Protein AF-A0AAX3WWD7-F1 (afdb_monomer_lite)

Foldseek 3Di:
DDPVLVVVLVVLVVLLVVLVVVDPDPDPVSLVPDPSSVSNVVSVVVNCCSVPVDPPPPVDDPAPPDALVRQPDDPVNVVVCVVVVDDLCVVCVVSSHDSVSSVVNCVVVVNDDPPPPPPPDD

Secondary structure (DSSP, 8-state):
--HHHHHHHHHHHHHHHTTGGG----SHHHHHH-HHHHHHHHHHHHHHHHH--------S-------GGG-S--HHHHHHHHHTT--HHHHHHHTT--HHHHHHHHHHTT------------

Organism: NCBI:txid759811

Sequence (122 aa):
MNAEMLEKRREILKQIDALLPKCDCVTAVESESCSNCKKIAKYGQKLLRLINKRTKLNSSIDIARVKSSELPLTKAKYLGLKKEGKIDEKIAEMLNVSSGALQNWKRSNGIAIRTNRKRLKA

Structure (mmCIF, N/CA/C/O backbone):
data_AF-A0AAX3WWD7-F1
#
_entry.id   AF-A0AAX3WWD7-F1
#
loop_
_atom_site.group_PDB
_atom_site.id
_atom_site.type_symbol
_atom_site.label_atom_id
_atom_site.label_alt_id
_atom_site.label_comp_id
_atom_site.label_asym_id
_atom_site.label_entity_id
_atom_site.label_seq_id
_atom_site.pdbx_PDB_ins_code
_atom_site.Cartn_x
_atom_site.Cartn_y
_atom_site.Cartn_z
_atom_site.occupancy
_atom_site.B_iso_or_equiv
_atom_site.auth_seq_id
_atom_site.auth_comp_id
_atom_site.auth_asym_id
_atom_site.auth_atom_id
_atom_site.pdbx_PDB_model_num
ATOM 1 N N . MET A 1 1 ? 11.919 -19.523 -1.171 1.00 58.94 1 MET A N 1
ATOM 2 C CA .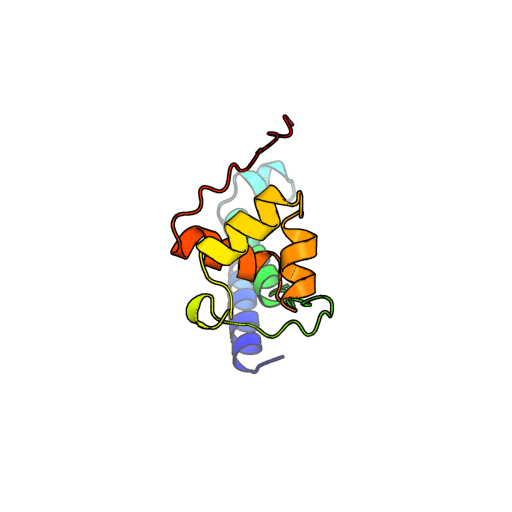 MET A 1 1 ? 11.335 -18.854 -2.360 1.00 58.94 1 MET A CA 1
ATOM 3 C C . MET A 1 1 ? 10.375 -19.844 -3.012 1.00 58.94 1 MET A C 1
ATOM 5 O O . MET A 1 1 ? 10.798 -20.966 -3.237 1.00 58.94 1 MET A O 1
ATOM 9 N N . ASN A 1 2 ? 9.092 -19.504 -3.200 1.00 79.44 2 ASN A N 1
ATOM 10 C CA . ASN A 1 2 ? 8.076 -20.454 -3.698 1.00 79.44 2 ASN A CA 1
ATOM 11 C C . ASN A 1 2 ? 8.318 -20.800 -5.188 1.00 79.44 2 ASN A C 1
ATOM 13 O O . ASN A 1 2 ? 8.733 -19.917 -5.941 1.00 79.44 2 ASN A O 1
ATOM 17 N N . ALA A 1 3 ? 8.043 -22.039 -5.611 1.00 83.25 3 ALA A N 1
ATOM 18 C CA . ALA A 1 3 ? 8.225 -22.528 -6.984 1.00 83.25 3 ALA A CA 1
ATOM 19 C C . ALA A 1 3 ? 7.503 -21.648 -8.020 1.00 83.25 3 ALA A C 1
ATOM 21 O O . ALA A 1 3 ? 8.078 -21.271 -9.037 1.00 83.25 3 ALA A O 1
ATOM 22 N N . GLU A 1 4 ? 6.293 -21.197 -7.692 1.00 82.81 4 GLU A N 1
ATOM 23 C CA . GLU A 1 4 ? 5.514 -20.267 -8.516 1.00 82.81 4 GLU A CA 1
ATOM 24 C C . GLU A 1 4 ? 6.213 -18.903 -8.705 1.00 82.81 4 GLU A C 1
ATOM 26 O O . GLU A 1 4 ? 6.152 -18.294 -9.773 1.00 82.81 4 GLU A O 1
ATOM 31 N N . MET A 1 5 ? 6.920 -18.403 -7.682 1.00 83.69 5 MET A N 1
ATOM 32 C CA . MET A 1 5 ? 7.689 -17.154 -7.799 1.00 83.69 5 MET A CA 1
ATOM 33 C C . MET A 1 5 ? 8.969 -17.333 -8.614 1.00 83.69 5 MET A C 1
ATOM 35 O O . MET A 1 5 ? 9.392 -16.391 -9.284 1.00 83.69 5 MET A O 1
ATOM 39 N N . LEU A 1 6 ? 9.592 -18.514 -8.552 1.00 87.44 6 LEU A N 1
ATOM 40 C CA . LEU A 1 6 ? 10.752 -18.839 -9.382 1.00 87.44 6 LEU A CA 1
ATOM 41 C C . LEU A 1 6 ? 10.367 -18.880 -10.859 1.00 87.44 6 LEU A C 1
ATOM 43 O O . LEU A 1 6 ? 11.099 -18.335 -11.683 1.00 87.44 6 LEU A O 1
ATOM 47 N N . GLU A 1 7 ? 9.200 -19.436 -11.178 1.00 91.00 7 GLU A N 1
ATOM 48 C CA . GLU A 1 7 ? 8.714 -19.487 -12.555 1.00 91.00 7 GLU A CA 1
ATOM 49 C C . GLU A 1 7 ? 8.406 -18.092 -13.101 1.00 91.00 7 GLU A C 1
ATOM 51 O O . GLU A 1 7 ? 8.954 -17.691 -14.126 1.00 91.00 7 GLU A O 1
ATOM 56 N N . LYS A 1 8 ? 7.687 -17.269 -12.329 1.00 89.25 8 LYS A N 1
ATOM 57 C CA . LYS A 1 8 ? 7.442 -15.856 -12.671 1.00 89.25 8 LYS A CA 1
ATOM 58 C C . LYS A 1 8 ? 8.735 -15.059 -12.863 1.00 89.25 8 LYS A C 1
ATOM 60 O O . LYS A 1 8 ? 8.812 -14.191 -13.731 1.00 89.25 8 LYS A O 1
ATOM 65 N N . ARG A 1 9 ? 9.768 -15.335 -12.059 1.00 91.50 9 ARG A N 1
ATOM 66 C CA . ARG A 1 9 ? 11.092 -14.718 -12.221 1.00 91.50 9 ARG A CA 1
ATOM 67 C C . ARG A 1 9 ? 11.745 -15.147 -13.536 1.00 91.50 9 ARG A C 1
ATOM 69 O O . ARG A 1 9 ? 12.256 -14.284 -14.245 1.00 91.50 9 ARG A O 1
ATOM 76 N N . ARG A 1 10 ? 11.720 -16.442 -13.862 1.00 94.06 10 ARG A N 1
ATOM 77 C CA . ARG A 1 10 ? 12.273 -16.976 -15.117 1.00 94.06 10 ARG A CA 1
ATOM 78 C C . ARG A 1 10 ? 11.572 -16.400 -16.343 1.00 94.06 10 ARG A C 1
ATOM 80 O O . ARG A 1 10 ? 12.249 -15.993 -17.281 1.00 94.06 10 ARG A O 1
ATOM 87 N N . GLU A 1 11 ? 10.247 -16.300 -16.322 1.00 95.12 11 GLU A N 1
ATOM 88 C CA . GLU A 1 11 ? 9.472 -15.694 -17.411 1.00 95.12 11 GLU A CA 1
ATOM 89 C C . GLU A 1 11 ? 9.863 -14.235 -17.668 1.00 95.12 11 GLU A C 1
ATOM 91 O O . GLU A 1 11 ? 10.059 -13.837 -18.815 1.00 95.12 11 GLU A O 1
ATOM 96 N N . ILE A 1 12 ? 10.010 -13.433 -16.609 1.00 93.69 12 ILE A N 1
ATOM 97 C CA . ILE A 1 12 ? 10.401 -12.023 -16.742 1.00 93.69 12 ILE A CA 1
ATOM 98 C C . ILE A 1 12 ? 11.815 -11.899 -17.319 1.00 93.69 12 ILE A C 1
ATOM 100 O O . ILE A 1 12 ? 12.034 -11.043 -18.172 1.00 93.69 12 ILE A O 1
ATOM 104 N N . LEU A 1 13 ? 12.752 -12.751 -16.891 1.00 94.56 13 LEU A N 1
ATOM 105 C CA . LEU A 1 13 ? 14.118 -12.758 -17.423 1.00 94.56 13 LEU A CA 1
ATOM 106 C C . LEU A 1 13 ? 14.139 -13.121 -18.914 1.00 94.56 13 LEU A C 1
ATOM 108 O O . LEU A 1 13 ? 14.716 -12.374 -19.694 1.00 94.56 13 LEU A O 1
ATOM 112 N N . LYS A 1 14 ? 13.384 -14.146 -19.338 1.00 95.88 14 LYS A N 1
ATOM 113 C CA . LYS A 1 14 ? 13.230 -14.484 -20.767 1.00 95.88 14 LYS A CA 1
ATOM 114 C C . LYS A 1 14 ? 12.714 -13.305 -21.602 1.00 95.88 14 LYS A C 1
ATOM 116 O O . LYS A 1 14 ? 13.141 -13.115 -22.737 1.00 95.88 14 LYS A O 1
ATOM 121 N N . GLN A 1 15 ? 11.792 -12.505 -21.057 1.00 93.88 15 GLN A N 1
ATOM 122 C CA . GLN A 1 15 ? 11.273 -11.319 -21.753 1.00 93.88 15 GLN A CA 1
ATOM 123 C C . GLN A 1 15 ? 12.309 -10.193 -21.858 1.00 93.88 15 GLN A C 1
ATOM 125 O O . GLN A 1 15 ? 12.278 -9.445 -22.831 1.00 93.88 15 GLN A O 1
ATOM 130 N N . ILE A 1 16 ? 13.222 -10.074 -20.891 1.00 93.38 16 ILE A N 1
ATOM 131 C CA . ILE A 1 16 ? 14.344 -9.129 -20.957 1.00 93.38 16 ILE A CA 1
ATOM 132 C C . ILE A 1 16 ? 15.367 -9.604 -21.993 1.00 93.38 16 ILE A C 1
ATOM 134 O O . ILE A 1 16 ? 15.728 -8.825 -22.873 1.00 93.38 16 ILE A O 1
ATOM 138 N N . ASP A 1 17 ? 15.757 -10.879 -21.953 1.00 93.94 17 ASP A N 1
ATOM 139 C CA . ASP A 1 17 ? 16.741 -11.461 -22.875 1.00 93.94 17 ASP A CA 1
ATOM 140 C C . ASP A 1 17 ? 16.306 -11.329 -24.342 1.00 93.94 17 ASP A C 1
ATOM 142 O O . ASP A 1 17 ? 17.116 -11.030 -25.211 1.00 93.94 17 ASP A O 1
ATOM 146 N N . ALA A 1 18 ? 15.005 -11.451 -24.627 1.00 93.88 18 ALA A N 1
ATOM 147 C CA . ALA A 1 18 ? 14.453 -11.266 -25.973 1.00 93.88 18 ALA A CA 1
ATOM 148 C C . ALA A 1 18 ? 14.473 -9.807 -26.483 1.00 93.88 18 ALA A C 1
ATOM 150 O O . ALA A 1 18 ? 14.221 -9.561 -27.671 1.00 93.88 18 ALA A O 1
ATOM 151 N N . LEU A 1 19 ? 14.693 -8.836 -25.591 1.00 90.81 19 LEU A N 1
ATOM 152 C CA . LEU A 1 19 ? 14.715 -7.401 -25.891 1.00 90.81 19 LEU A CA 1
ATOM 153 C C . LEU A 1 19 ? 16.128 -6.817 -25.903 1.00 90.81 19 LEU A C 1
ATOM 155 O O . LEU A 1 19 ? 16.344 -5.838 -26.612 1.00 90.81 19 LEU A O 1
ATOM 159 N N . LEU A 1 20 ? 17.069 -7.410 -25.161 1.00 86.88 20 LEU A N 1
ATOM 160 C CA . LEU A 1 20 ? 18.468 -6.978 -25.109 1.00 86.88 20 LEU A CA 1
ATOM 161 C C . LEU A 1 20 ? 19.148 -6.890 -26.487 1.00 86.88 20 LEU A C 1
ATOM 163 O O . LEU A 1 20 ? 19.643 -5.813 -26.795 1.00 86.88 20 LEU A O 1
ATOM 167 N N . PRO A 1 21 ? 19.102 -7.907 -27.373 1.00 90.12 21 PRO A N 1
ATOM 168 C CA . PRO A 1 21 ? 19.750 -7.822 -28.687 1.00 90.12 21 PRO A CA 1
ATOM 169 C C . PRO A 1 21 ? 19.032 -6.870 -29.659 1.00 90.12 21 PRO A C 1
ATOM 171 O O . PRO A 1 21 ? 19.432 -6.740 -30.807 1.00 90.12 21 PRO A O 1
ATOM 174 N N . LYS A 1 22 ? 17.922 -6.252 -29.233 1.00 89.38 22 LYS A N 1
ATOM 175 C CA . LYS A 1 22 ? 17.143 -5.279 -30.010 1.00 89.38 22 LYS A CA 1
ATOM 176 C C . LYS A 1 22 ? 17.327 -3.849 -29.485 1.00 89.38 22 LYS A C 1
ATOM 178 O O . LYS A 1 22 ? 16.598 -2.957 -29.925 1.00 89.38 22 LYS A O 1
ATOM 183 N N . CYS A 1 23 ? 18.188 -3.632 -28.486 1.00 85.88 23 CYS A N 1
ATOM 184 C CA . CYS A 1 23 ? 18.510 -2.307 -27.954 1.00 85.88 23 CYS A CA 1
ATOM 185 C C . CYS A 1 23 ? 20.031 -2.107 -28.033 1.00 85.88 23 CYS A C 1
ATOM 187 O O . CYS A 1 23 ? 20.756 -2.719 -27.260 1.00 85.88 23 CYS A O 1
ATOM 189 N N . ASP A 1 24 ? 20.480 -1.198 -28.899 1.00 84.88 24 ASP A N 1
ATOM 190 C CA . ASP A 1 24 ? 21.885 -0.758 -28.981 1.00 84.88 24 ASP A CA 1
ATOM 191 C C . ASP A 1 24 ? 22.077 0.629 -28.343 1.00 84.88 24 ASP A C 1
ATOM 193 O O . ASP A 1 24 ? 22.989 1.373 -28.688 1.00 84.88 24 ASP A O 1
ATOM 197 N N . CYS A 1 25 ? 21.177 1.026 -27.435 1.00 88.56 25 CYS A N 1
ATOM 198 C CA . CYS A 1 25 ? 21.276 2.312 -26.749 1.00 88.56 25 CYS A CA 1
ATOM 199 C C . CYS A 1 25 ? 22.491 2.307 -25.819 1.00 88.56 25 CYS A C 1
ATOM 201 O O . CYS A 1 25 ? 22.545 1.520 -24.873 1.00 88.56 25 CYS A O 1
ATOM 203 N N . VAL A 1 26 ? 23.428 3.219 -26.061 1.00 80.88 26 VAL A N 1
ATOM 204 C CA . VAL A 1 26 ? 24.660 3.349 -25.272 1.00 80.88 26 VAL A CA 1
ATOM 205 C C . VAL A 1 26 ? 24.523 4.486 -24.264 1.00 80.88 26 VAL A C 1
ATOM 207 O O . VAL A 1 26 ? 25.105 4.446 -23.180 1.00 80.88 26 VAL A O 1
ATOM 210 N N . THR A 1 27 ? 23.714 5.495 -24.591 1.00 84.94 27 THR A N 1
ATOM 211 C CA . THR A 1 27 ? 23.537 6.687 -23.759 1.00 84.94 27 THR A CA 1
ATOM 212 C C . THR A 1 27 ? 22.184 6.716 -23.050 1.00 84.94 27 THR A C 1
ATOM 214 O O . THR A 1 27 ? 21.188 6.136 -23.494 1.00 84.94 27 THR A O 1
ATOM 217 N N . ALA A 1 28 ? 22.124 7.450 -21.935 1.00 78.44 28 ALA A N 1
ATOM 218 C CA . ALA A 1 28 ? 20.884 7.650 -21.187 1.00 78.44 28 ALA A CA 1
ATOM 219 C C . ALA A 1 28 ? 19.790 8.309 -22.050 1.00 78.44 28 ALA A C 1
ATOM 221 O O . ALA A 1 28 ? 18.640 7.874 -22.018 1.00 78.44 28 ALA A O 1
ATOM 222 N N . VAL A 1 29 ? 20.163 9.279 -22.889 1.00 81.88 29 VAL A N 1
ATOM 223 C CA . VAL A 1 29 ? 19.237 10.020 -23.762 1.00 81.88 29 VAL A CA 1
ATOM 224 C C . VAL A 1 29 ? 18.568 9.098 -24.792 1.00 81.88 29 VAL A C 1
ATOM 226 O O . VAL A 1 29 ? 17.355 9.152 -25.000 1.00 81.88 29 VAL A O 1
ATOM 229 N N . GLU A 1 30 ? 19.329 8.184 -25.397 1.00 82.00 30 GLU A N 1
ATOM 230 C CA . GLU A 1 30 ? 18.787 7.176 -26.319 1.00 82.00 30 GLU A CA 1
ATOM 231 C C . GLU A 1 30 ? 17.842 6.209 -25.595 1.00 82.00 30 GLU A C 1
ATOM 233 O O . GLU A 1 30 ? 16.767 5.865 -26.095 1.00 82.00 30 GLU A O 1
ATOM 238 N N . SER A 1 31 ? 18.204 5.806 -24.374 1.00 79.25 31 SER A N 1
ATOM 239 C CA . SER A 1 31 ? 17.398 4.881 -23.578 1.00 79.25 31 SER A CA 1
ATOM 240 C C . SER A 1 31 ? 16.049 5.471 -23.128 1.00 79.25 31 SER A C 1
ATOM 242 O O . SER A 1 31 ? 15.070 4.730 -22.998 1.00 79.25 31 SER A O 1
ATOM 244 N N . GLU A 1 32 ? 15.960 6.796 -22.954 1.00 82.25 32 GLU A N 1
ATOM 245 C CA . GLU A 1 32 ? 14.736 7.507 -22.555 1.00 82.25 32 GLU A CA 1
ATOM 246 C C . GLU A 1 32 ? 13.667 7.537 -23.651 1.00 82.25 32 GLU A C 1
ATOM 248 O O . GLU A 1 32 ? 12.465 7.555 -23.363 1.00 82.25 32 GLU A O 1
ATOM 253 N N . SER A 1 33 ? 14.074 7.524 -24.919 1.00 86.19 33 SER A N 1
ATOM 254 C CA . SER A 1 33 ? 13.158 7.511 -26.064 1.00 86.19 33 SER A CA 1
ATOM 255 C C . SER A 1 33 ? 12.928 6.096 -26.607 1.00 86.19 33 SER A C 1
ATOM 257 O O . SER A 1 33 ? 11.839 5.808 -27.113 1.00 86.19 33 SER A O 1
ATOM 259 N N . CYS A 1 34 ? 13.873 5.174 -26.401 1.00 90.00 34 CYS A N 1
ATOM 260 C CA . CYS A 1 34 ? 13.806 3.818 -26.928 1.00 90.00 34 CYS A CA 1
ATOM 261 C C . CYS A 1 34 ? 12.68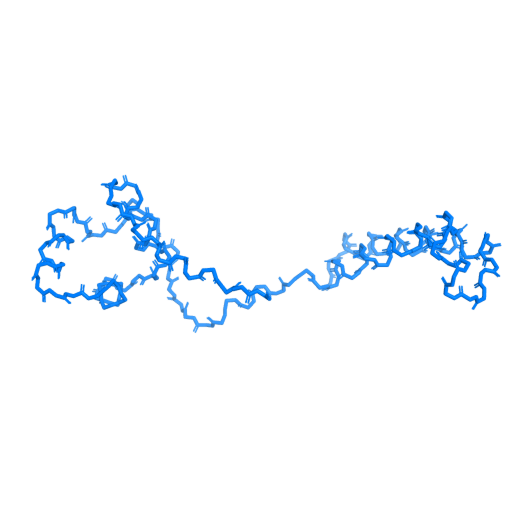0 2.955 -26.324 1.00 90.00 34 CYS A C 1
ATOM 263 O O . CYS A 1 34 ? 12.589 2.706 -25.118 1.00 90.00 34 CYS A O 1
ATOM 265 N N . SER A 1 35 ? 11.837 2.406 -27.203 1.00 90.69 35 SER A N 1
ATOM 266 C CA . SER A 1 35 ? 10.717 1.524 -26.840 1.00 90.69 35 SER A CA 1
ATOM 267 C C . SER A 1 35 ? 11.170 0.225 -26.157 1.00 90.69 35 SER A C 1
ATOM 269 O O . SER A 1 35 ? 10.530 -0.234 -25.207 1.00 90.69 35 SER A O 1
ATOM 271 N N . ASN A 1 36 ? 12.292 -0.359 -26.593 1.00 91.69 36 ASN A N 1
ATOM 272 C CA . ASN A 1 36 ? 12.812 -1.609 -26.029 1.00 91.69 36 ASN A CA 1
ATOM 273 C C . ASN A 1 36 ? 13.402 -1.384 -24.638 1.00 91.69 36 ASN A C 1
ATOM 275 O O . ASN A 1 36 ? 13.046 -2.096 -23.700 1.00 91.69 36 ASN A O 1
ATOM 279 N N . CYS A 1 37 ? 14.199 -0.333 -24.470 1.00 91.56 37 CYS A N 1
ATOM 280 C CA . CYS A 1 37 ? 14.789 0.001 -23.185 1.00 91.56 37 CYS A CA 1
ATOM 281 C C . CYS A 1 37 ? 13.719 0.438 -22.143 1.00 91.56 37 CYS A C 1
ATOM 283 O O . CYS A 1 37 ? 13.782 0.015 -20.985 1.00 91.56 37 CYS A O 1
ATOM 285 N N . LYS A 1 38 ? 12.612 1.086 -22.557 1.00 91.62 38 LYS A N 1
ATOM 286 C CA . LYS A 1 38 ? 11.409 1.276 -21.705 1.00 91.62 38 LYS A CA 1
ATOM 287 C C . LYS A 1 38 ? 10.770 -0.039 -21.250 1.00 91.62 38 LYS A C 1
ATOM 289 O O . LYS A 1 38 ? 10.357 -0.172 -20.093 1.00 91.62 38 LYS A O 1
ATOM 294 N N . LYS A 1 39 ? 10.653 -1.022 -22.149 1.00 92.81 39 LYS A N 1
ATOM 295 C CA . LYS A 1 39 ? 10.104 -2.348 -21.815 1.00 92.81 39 LYS A CA 1
ATOM 296 C C . LYS A 1 39 ? 11.023 -3.093 -20.849 1.00 92.81 39 LYS A C 1
ATOM 298 O O . LYS A 1 39 ? 10.526 -3.618 -19.855 1.00 92.81 39 LYS A O 1
ATOM 303 N N . ILE A 1 40 ? 12.335 -3.071 -21.079 1.00 93.00 40 ILE A N 1
ATOM 304 C CA . ILE A 1 40 ? 13.340 -3.656 -20.178 1.00 93.00 40 ILE A CA 1
ATOM 305 C C . ILE A 1 40 ? 13.220 -3.038 -18.779 1.00 93.00 40 ILE A C 1
ATOM 307 O O . ILE A 1 40 ? 13.075 -3.772 -17.801 1.00 93.00 40 ILE A O 1
ATOM 311 N N . ALA A 1 41 ? 13.147 -1.706 -18.671 1.00 92.50 41 ALA A N 1
ATOM 312 C CA . ALA A 1 41 ? 12.949 -1.021 -17.392 1.00 92.50 41 ALA A CA 1
ATOM 313 C C . ALA A 1 41 ? 11.655 -1.467 -16.682 1.00 92.50 41 ALA A C 1
ATOM 315 O O . ALA A 1 41 ? 11.650 -1.748 -15.479 1.00 92.50 41 ALA A O 1
ATOM 316 N N . LYS A 1 42 ? 10.552 -1.617 -17.429 1.00 94.12 42 LYS A N 1
ATOM 317 C CA . LYS A 1 42 ? 9.277 -2.128 -16.899 1.00 94.12 42 LYS A CA 1
ATOM 318 C C . LYS A 1 42 ? 9.407 -3.557 -16.360 1.00 94.12 42 LYS A C 1
ATOM 320 O O . LYS A 1 42 ? 8.832 -3.863 -15.313 1.00 94.12 42 LYS A O 1
ATOM 325 N N . TYR A 1 43 ? 10.141 -4.430 -17.045 1.00 94.50 43 TYR A N 1
ATOM 326 C CA . TYR A 1 43 ? 10.399 -5.795 -16.584 1.00 94.50 43 TYR A CA 1
ATOM 327 C C . TYR A 1 43 ? 11.331 -5.839 -15.370 1.00 94.50 43 TYR A C 1
ATOM 329 O O . TYR A 1 43 ? 11.029 -6.554 -14.414 1.00 94.50 43 TYR A O 1
ATOM 337 N N . GLY A 1 44 ? 12.367 -4.998 -15.330 1.00 92.38 44 GLY A N 1
ATOM 338 C CA . GLY A 1 44 ? 13.224 -4.824 -14.155 1.00 92.38 44 GLY A CA 1
ATOM 339 C C . GLY A 1 44 ? 12.431 -4.406 -12.911 1.00 92.38 44 GLY A C 1
ATOM 340 O O . GLY A 1 44 ? 12.573 -5.005 -11.846 1.00 92.38 44 GLY A O 1
ATOM 341 N N . GLN A 1 45 ? 11.490 -3.467 -13.051 1.00 90.00 45 GLN A N 1
ATOM 342 C CA . GLN A 1 45 ? 10.584 -3.075 -11.961 1.00 90.00 45 GLN A CA 1
ATOM 343 C C . GLN A 1 45 ? 9.680 -4.225 -11.490 1.00 90.00 45 GLN A C 1
ATOM 345 O O . GLN A 1 45 ? 9.430 -4.372 -10.292 1.00 90.00 45 GLN A O 1
ATOM 350 N N . LYS A 1 46 ? 9.191 -5.073 -12.406 1.00 90.81 46 LYS A N 1
ATOM 351 C CA . LYS A 1 46 ? 8.422 -6.274 -12.035 1.00 90.81 46 LYS A CA 1
ATOM 352 C C . LYS A 1 46 ? 9.281 -7.272 -11.255 1.00 90.81 46 LYS A C 1
ATOM 354 O O . LYS A 1 46 ? 8.806 -7.809 -10.256 1.00 90.81 46 LYS A O 1
ATOM 359 N N . LEU A 1 47 ? 10.532 -7.476 -11.666 1.00 90.62 47 LEU A N 1
ATOM 360 C CA . LEU A 1 47 ? 11.478 -8.349 -10.972 1.00 90.62 47 LEU A CA 1
ATOM 361 C C . LEU A 1 47 ? 11.775 -7.837 -9.555 1.00 90.62 47 LEU A C 1
ATOM 363 O O . LEU A 1 47 ? 11.686 -8.599 -8.592 1.00 90.62 47 LEU A O 1
ATOM 367 N N . LEU A 1 48 ? 12.018 -6.531 -9.411 1.00 87.25 48 LEU A N 1
ATOM 368 C CA . LEU A 1 48 ? 12.203 -5.891 -8.109 1.00 87.25 48 LEU A CA 1
ATOM 369 C C . LEU A 1 48 ? 10.984 -6.072 -7.206 1.00 87.25 48 LEU A C 1
ATOM 371 O O . LEU A 1 48 ? 11.150 -6.361 -6.030 1.00 87.25 48 LEU A O 1
ATOM 375 N N . ARG A 1 49 ? 9.755 -5.966 -7.725 1.00 86.38 49 ARG A N 1
ATOM 376 C CA . ARG A 1 49 ? 8.532 -6.195 -6.931 1.00 86.38 49 ARG A CA 1
ATOM 377 C C . ARG A 1 49 ? 8.348 -7.648 -6.496 1.00 86.38 49 ARG A C 1
ATOM 379 O O . ARG A 1 49 ? 7.738 -7.874 -5.455 1.00 86.38 49 ARG A O 1
ATOM 386 N N . LEU A 1 50 ? 8.836 -8.617 -7.274 1.00 84.31 50 LEU A N 1
ATOM 387 C CA . LEU A 1 50 ? 8.804 -10.033 -6.891 1.00 84.31 50 LEU A CA 1
ATOM 388 C C . LEU A 1 50 ? 9.766 -10.328 -5.735 1.00 84.31 50 LEU A C 1
ATOM 390 O O . LEU A 1 50 ? 9.415 -11.098 -4.846 1.00 84.31 50 LEU A O 1
ATOM 394 N N . ILE A 1 51 ? 10.949 -9.706 -5.739 1.00 77.12 51 ILE A N 1
ATOM 395 C CA . ILE A 1 51 ? 11.975 -9.876 -4.698 1.00 77.12 51 ILE A CA 1
ATOM 396 C C . ILE A 1 51 ? 11.630 -9.035 -3.463 1.00 77.12 51 ILE A C 1
ATOM 398 O O . ILE A 1 51 ? 11.549 -9.549 -2.353 1.00 77.12 51 ILE A O 1
ATOM 402 N N . ASN A 1 52 ? 11.324 -7.754 -3.668 1.00 71.50 52 ASN A N 1
ATOM 403 C CA . ASN A 1 52 ? 10.950 -6.787 -2.636 1.00 71.50 52 ASN A CA 1
ATOM 404 C C . ASN A 1 52 ? 9.453 -6.820 -2.335 1.00 71.50 52 ASN A C 1
ATOM 406 O O . ASN A 1 52 ? 8.875 -5.791 -1.965 1.00 71.50 52 ASN A O 1
ATOM 410 N N . LYS A 1 53 ? 8.801 -7.981 -2.490 1.00 61.47 53 LYS A N 1
ATOM 411 C CA . LYS A 1 53 ? 7.457 -8.214 -1.964 1.00 61.47 53 LYS A CA 1
ATOM 412 C C . LYS A 1 53 ? 7.597 -8.170 -0.450 1.00 61.47 53 LYS A C 1
ATOM 414 O O . LYS A 1 53 ? 7.757 -9.215 0.167 1.00 61.47 53 LYS A O 1
ATOM 419 N N . ARG A 1 54 ? 7.670 -6.947 0.098 1.00 56.97 54 ARG A N 1
ATOM 420 C CA . ARG A 1 54 ? 8.012 -6.631 1.482 1.00 56.97 54 ARG A CA 1
ATOM 421 C C . ARG A 1 54 ? 7.475 -7.747 2.353 1.00 56.97 54 ARG A C 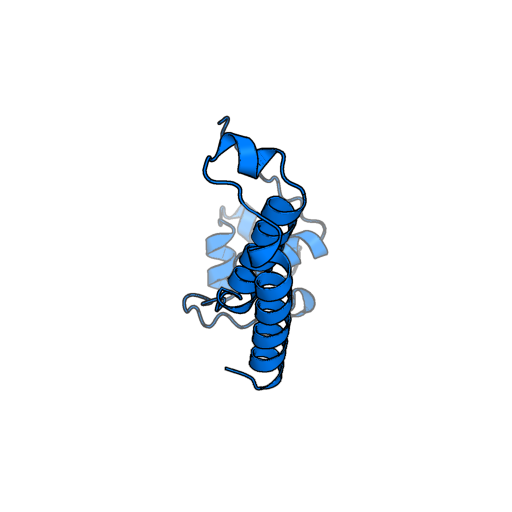1
ATOM 423 O O . ARG A 1 54 ? 6.257 -7.919 2.445 1.00 56.97 54 ARG A O 1
ATOM 430 N N . THR A 1 55 ? 8.382 -8.449 3.020 1.00 51.91 55 THR A N 1
ATOM 431 C CA . THR A 1 55 ? 8.176 -8.804 4.412 1.00 51.91 55 THR A CA 1
ATOM 432 C C . THR A 1 55 ? 7.569 -7.549 5.026 1.00 51.91 55 THR A C 1
ATOM 434 O O . THR A 1 55 ? 8.258 -6.558 5.266 1.00 51.91 55 THR A O 1
ATOM 437 N N . LYS A 1 56 ? 6.241 -7.512 5.168 1.00 48.44 56 LYS A N 1
ATOM 438 C CA . LYS A 1 56 ? 5.632 -6.676 6.187 1.00 48.44 56 LYS A CA 1
ATOM 439 C C . LYS A 1 56 ? 6.162 -7.293 7.469 1.00 48.44 56 LYS A C 1
ATOM 441 O O . LYS A 1 56 ? 5.523 -8.158 8.053 1.00 48.44 56 LYS A O 1
ATOM 446 N N . LEU A 1 57 ? 7.385 -6.918 7.834 1.00 44.59 57 LEU A N 1
ATOM 447 C CA . LEU A 1 57 ? 7.805 -6.901 9.210 1.00 44.59 57 LEU A CA 1
ATOM 448 C C . LEU A 1 57 ? 6.796 -5.955 9.847 1.00 44.59 57 LEU A C 1
ATOM 450 O O . LEU A 1 57 ? 6.938 -4.736 9.813 1.00 44.59 57 LEU A O 1
ATOM 454 N N . ASN A 1 58 ? 5.693 -6.542 10.309 1.00 45.81 58 ASN A N 1
ATOM 455 C CA . ASN A 1 58 ? 5.044 -6.076 11.509 1.00 45.81 58 ASN A CA 1
ATOM 456 C C . ASN A 1 58 ? 6.180 -6.097 12.526 1.00 45.81 58 ASN A C 1
ATOM 458 O O . ASN A 1 58 ? 6.508 -7.151 13.061 1.00 45.81 58 ASN A O 1
ATOM 462 N N . SER A 1 59 ? 6.886 -4.973 12.646 1.00 43.12 59 SER A N 1
ATOM 463 C CA . SER A 1 59 ? 7.776 -4.730 13.763 1.00 43.12 59 SER A CA 1
ATOM 464 C C . SER A 1 59 ? 6.957 -5.064 14.996 1.00 43.12 59 SER A C 1
ATOM 466 O O . SER A 1 59 ? 5.898 -4.464 15.203 1.00 43.12 59 SER A O 1
ATOM 468 N N . SER A 1 60 ? 7.395 -6.112 15.677 1.00 46.44 60 SER A N 1
ATOM 469 C CA . SER A 1 60 ? 6.721 -6.789 16.763 1.00 46.44 60 SER A CA 1
ATOM 470 C C . SER A 1 60 ? 6.052 -5.811 17.712 1.00 46.44 60 SER A C 1
ATOM 472 O O . SER A 1 60 ? 6.695 -5.169 18.533 1.00 46.44 60 SER A O 1
ATOM 474 N N . ILE A 1 61 ? 4.737 -5.735 17.603 1.00 49.97 61 ILE A N 1
ATOM 475 C CA . ILE A 1 61 ? 3.888 -5.674 18.774 1.00 49.97 61 ILE A CA 1
ATOM 476 C C . ILE A 1 61 ? 2.828 -6.718 18.455 1.00 49.97 61 ILE A C 1
ATOM 478 O O . ILE A 1 61 ? 2.123 -6.575 17.451 1.00 49.97 61 ILE A O 1
ATOM 482 N N . ASP A 1 62 ? 2.770 -7.792 19.240 1.00 47.97 62 ASP A N 1
ATOM 483 C CA . ASP A 1 62 ? 1.734 -8.829 19.182 1.00 47.97 62 ASP A CA 1
ATOM 484 C C . ASP A 1 62 ? 0.378 -8.243 19.599 1.00 47.97 62 ASP A C 1
ATOM 486 O O . ASP A 1 62 ? -0.275 -8.674 20.544 1.00 47.97 62 ASP A O 1
ATOM 490 N N . ILE A 1 63 ? -0.058 -7.193 18.909 1.00 53.09 63 ILE A N 1
ATOM 491 C CA . ILE A 1 63 ? -1.390 -6.654 19.057 1.00 53.09 63 ILE A CA 1
ATOM 492 C C . ILE A 1 63 ? -2.261 -7.504 18.153 1.00 53.09 63 ILE A C 1
ATOM 494 O O . ILE A 1 63 ? -2.202 -7.392 16.923 1.00 53.09 63 ILE A O 1
ATOM 498 N N . ALA A 1 64 ? -3.058 -8.371 18.773 1.00 54.38 64 ALA A N 1
ATOM 499 C CA . ALA A 1 64 ? -4.056 -9.165 18.083 1.00 54.38 64 ALA A CA 1
ATOM 500 C C . ALA A 1 64 ? -4.831 -8.285 17.089 1.00 54.38 64 ALA A C 1
ATOM 502 O O . ALA A 1 64 ? -5.187 -7.135 17.369 1.00 54.38 64 ALA A O 1
ATOM 503 N N . ARG A 1 65 ? -5.087 -8.818 15.892 1.00 54.94 65 ARG A N 1
ATOM 504 C CA . ARG A 1 65 ? -5.909 -8.157 14.874 1.00 54.94 65 ARG A CA 1
ATOM 505 C C . ARG A 1 65 ? -7.374 -8.188 15.325 1.00 54.94 65 ARG A C 1
ATOM 507 O O . ARG A 1 65 ? -8.168 -8.940 14.776 1.00 54.94 65 ARG A O 1
ATOM 514 N N . VAL A 1 66 ? -7.716 -7.390 16.333 1.00 60.50 66 VAL A N 1
ATOM 515 C CA . VAL A 1 66 ? -9.075 -7.283 16.873 1.00 60.50 66 VAL A CA 1
ATOM 516 C C . VAL A 1 66 ? -9.952 -6.609 15.823 1.00 60.50 66 VAL A C 1
ATOM 518 O O . VAL A 1 66 ? -9.609 -5.537 15.304 1.00 60.50 66 VAL A O 1
ATOM 521 N N . LYS A 1 67 ? -11.073 -7.242 15.460 1.00 61.16 67 LYS A N 1
ATOM 522 C CA . LYS A 1 67 ? -12.052 -6.608 14.569 1.00 61.16 67 LYS A CA 1
ATOM 523 C C . LYS A 1 67 ? -12.673 -5.420 15.294 1.00 61.16 67 LYS A C 1
ATOM 525 O O . LYS 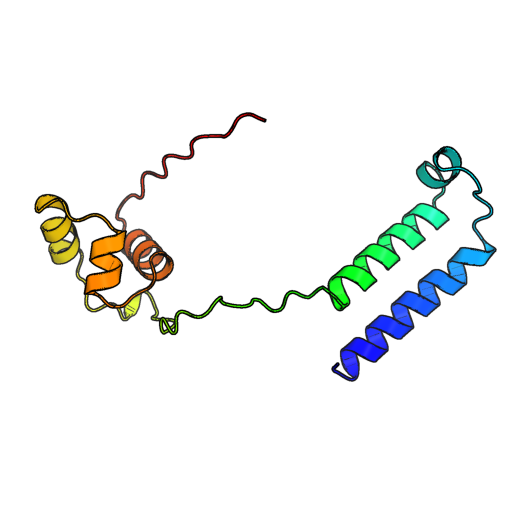A 1 67 ? -12.898 -5.461 16.497 1.00 61.16 67 LYS A O 1
ATOM 530 N N . SER A 1 68 ? -13.018 -4.361 14.563 1.00 60.31 68 SER A N 1
ATOM 531 C CA . SER A 1 68 ? -13.680 -3.187 15.151 1.00 60.31 68 SER A CA 1
ATOM 532 C C . SER A 1 68 ? -14.985 -3.530 15.885 1.00 60.31 68 SER A C 1
ATOM 534 O O . SER A 1 68 ? -15.378 -2.786 16.769 1.00 60.31 68 SER A O 1
ATOM 536 N N . SER A 1 69 ? -15.638 -4.645 15.556 1.00 60.84 69 SER A N 1
ATOM 537 C CA . SER A 1 69 ? -16.844 -5.153 16.224 1.00 60.84 69 SER A CA 1
ATOM 538 C C . SER A 1 69 ? -16.594 -5.827 17.579 1.00 60.84 69 SER A C 1
ATOM 540 O O . SER A 1 69 ? -17.546 -6.059 18.311 1.00 60.84 69 SER A O 1
ATOM 542 N N . GLU A 1 70 ? -15.346 -6.157 17.912 1.00 67.44 70 GLU A N 1
ATOM 543 C CA . GLU A 1 70 ? -14.980 -6.948 19.098 1.00 67.44 70 GLU A CA 1
ATOM 544 C C . GLU A 1 70 ? -14.375 -6.093 20.219 1.00 67.44 70 GLU A C 1
ATOM 546 O O . GLU A 1 70 ? -14.043 -6.613 21.282 1.00 67.44 70 GLU A O 1
ATOM 551 N N . LEU A 1 71 ? -14.219 -4.777 20.018 1.00 74.50 71 LEU A N 1
ATOM 552 C CA . LEU A 1 71 ? -13.728 -3.924 21.096 1.00 74.50 71 LEU A CA 1
ATOM 553 C C . LEU A 1 71 ? -14.791 -3.806 22.199 1.00 74.50 71 LEU A C 1
ATOM 555 O O . LEU A 1 71 ? -15.905 -3.366 21.901 1.00 74.50 71 LEU A O 1
ATOM 559 N N . PRO A 1 72 ? -14.443 -4.067 23.476 1.00 76.19 72 PRO A N 1
ATOM 560 C CA . PRO A 1 72 ? -15.315 -3.838 24.631 1.00 76.19 72 PRO A CA 1
ATOM 561 C C . PRO A 1 72 ? -15.392 -2.334 24.965 1.00 76.19 72 PRO A C 1
ATOM 563 O O . PRO A 1 72 ? -15.130 -1.878 26.084 1.00 76.19 72 PRO A O 1
ATOM 566 N N . LEU A 1 73 ? -15.707 -1.531 23.951 1.00 84.31 73 LEU A N 1
ATOM 567 C CA . LEU A 1 73 ? -15.775 -0.084 23.993 1.00 84.31 73 LEU A CA 1
ATOM 568 C C . LEU A 1 73 ? -17.099 0.365 23.378 1.00 84.31 73 LEU A C 1
ATOM 570 O O . LEU A 1 73 ? -17.378 0.118 22.207 1.00 84.31 73 LEU A O 1
ATOM 574 N N . THR A 1 74 ? -17.899 1.068 24.175 1.00 87.31 74 THR A N 1
ATOM 575 C CA . THR A 1 74 ? -19.111 1.749 23.714 1.00 87.31 74 THR A CA 1
ATOM 576 C C . THR A 1 74 ? -18.813 3.215 23.411 1.00 87.31 74 THR A C 1
ATOM 578 O O . THR A 1 74 ? -17.865 3.806 23.942 1.00 87.31 74 THR A O 1
ATOM 581 N N . LYS A 1 75 ? -19.650 3.843 22.577 1.00 87.19 75 LYS A N 1
ATOM 582 C CA . LYS A 1 75 ? -19.524 5.269 22.234 1.00 87.19 75 LYS A CA 1
ATOM 583 C C . LYS A 1 75 ? -19.546 6.170 23.472 1.00 87.19 75 LYS A C 1
ATOM 585 O O . LYS A 1 75 ? -18.712 7.064 23.584 1.00 87.19 75 LYS A O 1
ATOM 590 N N . ALA A 1 76 ? -20.445 5.894 24.417 1.00 86.50 76 ALA A N 1
ATOM 591 C CA . ALA A 1 76 ? -20.552 6.638 25.672 1.00 86.50 76 ALA A CA 1
ATOM 592 C C . ALA A 1 76 ? -19.266 6.542 26.508 1.00 86.50 76 ALA A C 1
ATOM 594 O O . ALA A 1 76 ? -18.740 7.564 26.945 1.00 86.50 76 ALA A O 1
ATOM 595 N N . LYS A 1 77 ? -18.709 5.330 26.648 1.00 88.94 77 LYS A N 1
ATOM 596 C CA . LYS A 1 77 ? -17.459 5.0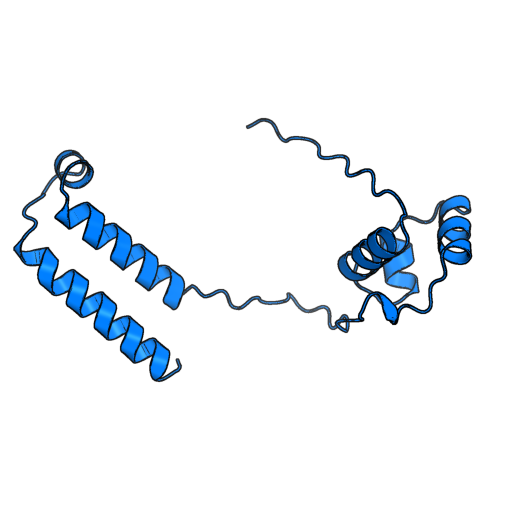96 27.383 1.00 88.94 77 LYS A CA 1
ATOM 597 C C . LYS A 1 77 ? -16.282 5.837 26.747 1.00 88.94 77 LYS A C 1
ATOM 599 O O . LYS A 1 77 ? -15.535 6.503 27.454 1.00 88.94 77 LYS A O 1
ATOM 604 N N . TYR A 1 78 ? -16.144 5.792 25.419 1.00 90.50 78 TYR A N 1
ATOM 605 C CA . TYR A 1 78 ? -15.097 6.544 24.719 1.00 90.50 78 TYR A CA 1
ATOM 606 C C . TYR A 1 78 ? -15.214 8.055 24.955 1.00 90.50 78 TYR A C 1
ATOM 608 O O . TYR A 1 78 ? -14.225 8.702 25.289 1.00 90.50 78 TYR A O 1
ATOM 616 N N . LEU A 1 79 ? -16.417 8.624 24.823 1.00 88.12 79 LEU A N 1
ATOM 617 C CA . LEU A 1 79 ? -16.635 10.056 25.050 1.00 88.12 79 LEU A CA 1
ATOM 618 C C . LEU A 1 79 ? -16.361 10.464 26.505 1.00 88.12 79 LEU A C 1
ATOM 620 O O . LEU A 1 79 ? -15.827 11.548 26.723 1.00 88.12 79 LEU A O 1
ATOM 624 N N . GLY A 1 80 ? -16.658 9.597 27.479 1.00 89.06 80 GLY A N 1
ATOM 625 C CA . GLY A 1 80 ? -16.266 9.787 28.880 1.00 89.06 80 GLY A CA 1
ATOM 626 C C . GLY A 1 80 ? -14.749 9.907 29.042 1.00 89.06 80 GLY A C 1
ATOM 627 O O . GLY A 1 80 ? -14.265 10.915 29.546 1.00 89.06 80 GLY A O 1
ATOM 628 N N . LEU A 1 81 ? -13.988 8.963 28.475 1.00 88.94 81 LEU A N 1
ATOM 629 C CA . LEU A 1 81 ? -12.519 9.010 28.501 1.00 88.94 81 LEU A CA 1
ATOM 630 C C . LEU A 1 81 ? -11.963 10.265 27.803 1.00 88.94 81 LEU A C 1
ATOM 632 O O . LEU A 1 81 ? -10.951 10.813 28.233 1.00 88.94 81 LEU A O 1
ATOM 636 N N . LYS A 1 82 ? -12.626 10.759 26.747 1.00 88.75 82 LYS A N 1
ATOM 637 C CA . LYS A 1 82 ? -12.250 12.029 26.102 1.00 88.75 82 LYS A CA 1
ATOM 638 C C . LYS A 1 82 ? -12.519 13.246 26.985 1.00 88.75 82 LYS A C 1
ATOM 640 O O . LYS A 1 82 ? -11.705 14.164 26.962 1.00 88.75 82 LYS A O 1
ATOM 645 N N . LYS A 1 83 ? -13.617 13.263 27.747 1.00 85.94 83 LYS A N 1
ATOM 646 C CA . LYS A 1 83 ? -13.916 14.334 28.716 1.00 85.94 83 LYS A CA 1
ATOM 647 C C . LYS A 1 83 ? -12.904 14.367 29.862 1.00 85.94 83 LYS A C 1
ATOM 649 O O . LYS A 1 83 ? -12.539 15.444 30.305 1.00 85.94 83 LYS A O 1
ATOM 654 N N . GLU A 1 84 ? -12.392 13.207 30.262 1.00 88.12 84 GLU A N 1
ATOM 655 C CA . GLU A 1 84 ? -11.284 13.072 31.220 1.00 88.12 84 GLU A CA 1
ATOM 656 C C . GLU A 1 84 ? -9.914 13.477 30.638 1.00 88.12 84 GLU A C 1
ATOM 658 O O . GLU A 1 84 ? -8.887 13.320 31.292 1.00 88.12 84 GLU A O 1
ATOM 663 N N . GLY A 1 85 ? -9.860 13.955 29.391 1.00 87.31 85 GLY A N 1
ATOM 664 C CA . GLY A 1 85 ? -8.621 14.396 28.753 1.00 87.31 85 GLY A CA 1
ATOM 665 C C . GLY A 1 85 ? -7.737 13.263 28.226 1.00 87.31 85 GLY A C 1
ATOM 666 O O . GLY A 1 85 ? -6.608 13.524 27.810 1.00 87.31 85 GLY A O 1
ATOM 667 N N . LYS A 1 86 ? -8.215 12.009 28.176 1.00 88.19 86 LYS A N 1
ATOM 668 C CA . LYS A 1 86 ? -7.401 10.906 27.649 1.00 88.19 86 LYS A CA 1
ATOM 669 C C . LYS A 1 86 ? -7.163 11.054 26.141 1.00 88.19 86 LYS A C 1
ATOM 671 O O . LYS A 1 86 ? -8.078 11.276 25.331 1.00 88.19 86 LYS A O 1
ATOM 676 N N . ILE A 1 87 ? -5.902 10.900 25.745 1.00 89.38 87 ILE A N 1
ATOM 677 C CA . ILE A 1 87 ? -5.500 10.836 24.339 1.00 89.38 87 ILE A CA 1
ATOM 678 C C . ILE A 1 87 ? -5.790 9.449 23.765 1.00 89.38 87 ILE A C 1
ATOM 680 O O . ILE A 1 87 ? -5.834 8.455 24.486 1.00 89.38 87 ILE A O 1
ATOM 684 N N . ASP A 1 88 ? -5.997 9.378 22.452 1.00 87.38 88 ASP A N 1
ATOM 685 C CA . ASP A 1 88 ? -6.428 8.141 21.796 1.00 87.38 88 ASP A CA 1
ATOM 686 C C . ASP A 1 88 ? -5.392 7.014 21.917 1.00 87.38 88 ASP A C 1
ATOM 688 O O . ASP A 1 88 ? -5.776 5.856 22.009 1.00 87.38 88 ASP A O 1
ATOM 692 N N . GLU A 1 89 ? -4.102 7.353 21.973 1.00 85.88 89 GLU A N 1
ATOM 693 C CA . GLU A 1 89 ? -3.013 6.402 22.229 1.00 85.88 89 GLU A CA 1
ATOM 694 C C . GLU A 1 89 ? -3.165 5.738 23.602 1.00 85.88 89 GLU A C 1
ATOM 696 O O . GLU A 1 89 ? -3.201 4.515 23.697 1.00 85.88 89 GLU A O 1
ATOM 701 N N . LYS A 1 90 ? -3.424 6.530 24.649 1.00 87.75 90 LYS A N 1
ATOM 702 C CA . LYS A 1 90 ? -3.671 6.008 25.997 1.00 87.75 90 LYS A CA 1
ATOM 703 C C . LYS A 1 90 ? -4.938 5.161 26.068 1.00 87.75 90 LYS A C 1
ATOM 705 O O . LYS A 1 90 ? -4.968 4.151 26.760 1.00 87.75 90 LYS A O 1
ATOM 710 N N . ILE A 1 91 ? -5.987 5.548 25.342 1.00 89.81 91 ILE A N 1
ATOM 711 C CA . ILE A 1 91 ? -7.221 4.754 25.252 1.00 89.81 91 ILE A CA 1
ATOM 712 C C . ILE A 1 91 ? -6.946 3.415 24.553 1.00 89.81 91 ILE A C 1
ATOM 714 O O . ILE A 1 91 ? -7.480 2.393 24.975 1.00 89.81 91 ILE A O 1
ATOM 718 N N . ALA A 1 92 ? -6.116 3.404 23.508 1.00 87.56 92 ALA A N 1
ATOM 719 C CA . ALA A 1 92 ? -5.738 2.185 22.802 1.00 87.56 92 ALA A CA 1
ATOM 720 C C . ALA A 1 92 ? -4.922 1.242 23.703 1.00 87.56 92 ALA A C 1
ATOM 722 O O . ALA A 1 92 ? -5.252 0.061 23.788 1.00 87.56 92 ALA A O 1
ATOM 723 N N . GLU A 1 93 ? -3.954 1.772 24.458 1.00 86.38 93 GLU A N 1
ATOM 724 C CA . GLU A 1 93 ? -3.202 1.019 25.473 1.00 86.38 93 GLU A CA 1
ATOM 725 C C . GLU A 1 93 ? -4.112 0.429 26.555 1.00 86.38 93 GLU A C 1
ATOM 727 O O . GLU A 1 93 ? -4.026 -0.758 26.855 1.00 86.38 93 GLU A O 1
ATOM 732 N N . MET A 1 94 ? -5.031 1.229 27.112 1.00 86.06 94 MET A N 1
ATOM 733 C CA . MET A 1 94 ? -5.977 0.770 28.140 1.00 86.06 94 MET A CA 1
ATOM 734 C C . MET A 1 94 ? -6.865 -0.383 27.663 1.00 86.06 94 MET A C 1
ATOM 736 O O . MET A 1 94 ? -7.344 -1.172 28.472 1.00 86.06 94 MET A O 1
ATOM 740 N N . LEU A 1 95 ? -7.128 -0.446 26.358 1.00 84.50 95 LEU A N 1
ATOM 741 C CA . LEU A 1 95 ? -7.941 -1.484 25.731 1.00 84.50 95 LEU A CA 1
ATOM 742 C C . LEU A 1 95 ? -7.090 -2.615 25.139 1.00 84.50 95 LEU A C 1
ATOM 744 O O . LEU A 1 95 ? -7.653 -3.543 24.567 1.00 84.50 95 LEU A O 1
ATOM 748 N N . ASN A 1 96 ? -5.762 -2.535 25.265 1.00 82.88 96 ASN A N 1
ATOM 749 C CA . ASN A 1 96 ? -4.795 -3.443 24.655 1.00 82.88 96 ASN A CA 1
ATOM 750 C C . ASN A 1 96 ? -5.034 -3.654 23.145 1.00 82.88 96 ASN A C 1
ATOM 752 O O . ASN A 1 96 ? -4.996 -4.769 22.624 1.00 82.88 96 ASN A O 1
ATOM 756 N N . VAL A 1 97 ? -5.334 -2.565 22.435 1.00 83.56 97 VAL A N 1
ATOM 757 C CA . VAL A 1 97 ? -5.593 -2.563 20.989 1.00 83.56 97 VAL A CA 1
ATOM 758 C C . VAL A 1 97 ? -4.647 -1.620 20.267 1.00 83.56 97 VAL A C 1
ATOM 760 O O . VAL A 1 97 ? -4.094 -0.685 20.837 1.00 83.56 97 VAL A O 1
ATOM 763 N N . SER A 1 98 ? -4.500 -1.817 18.959 1.00 82.19 98 SER A N 1
ATOM 764 C CA . SER A 1 98 ? -3.669 -0.932 18.149 1.00 82.19 98 SER A CA 1
ATOM 765 C C . SER A 1 98 ? -4.389 0.390 17.914 1.00 82.19 98 SER A C 1
ATOM 767 O O . SER A 1 98 ? -5.617 0.437 17.772 1.00 82.19 98 SER A O 1
ATOM 769 N N . SER A 1 99 ? -3.622 1.466 17.744 1.00 83.50 99 SER A N 1
ATOM 770 C CA . SER A 1 99 ? -4.158 2.771 17.337 1.00 83.50 99 SER A CA 1
ATOM 771 C C . SER A 1 99 ? -5.000 2.672 16.059 1.00 83.50 99 SER A C 1
ATOM 773 O O . SER A 1 99 ? -6.019 3.349 15.928 1.00 83.50 99 SER A O 1
ATOM 775 N N . GLY A 1 100 ? -4.628 1.774 15.137 1.00 82.50 100 GLY A N 1
ATOM 776 C CA . GLY A 1 100 ? -5.396 1.486 13.924 1.00 82.50 100 GLY A CA 1
ATOM 777 C C . GLY A 1 100 ? -6.750 0.818 14.198 1.00 82.50 100 GLY A C 1
ATOM 778 O O . GLY A 1 100 ? -7.751 1.201 13.590 1.00 82.50 100 GLY A O 1
ATOM 779 N N . ALA A 1 101 ? -6.814 -0.134 15.135 1.00 82.69 101 ALA A N 1
ATOM 780 C CA . ALA A 1 101 ? -8.067 -0.775 15.538 1.00 82.69 101 ALA A CA 1
ATOM 781 C C . ALA A 1 101 ? -9.026 0.230 16.193 1.00 82.69 101 ALA A C 1
ATOM 783 O O . ALA A 1 101 ? -10.183 0.336 15.775 1.00 82.69 101 ALA A O 1
ATOM 784 N N . LEU A 1 102 ? -8.531 1.050 17.129 1.00 87.06 102 LEU A N 1
ATOM 785 C CA . LEU A 1 102 ? -9.321 2.124 17.736 1.00 87.06 102 LEU A CA 1
ATOM 786 C C . LEU A 1 102 ? -9.779 3.147 16.684 1.00 87.06 102 LEU A C 1
ATOM 788 O O . LEU A 1 102 ? -10.922 3.604 16.706 1.00 87.06 102 LEU A O 1
ATOM 792 N N . GLN A 1 103 ? -8.926 3.486 15.713 1.00 85.69 103 GLN A N 1
ATOM 793 C CA . GLN A 1 103 ? -9.292 4.383 14.617 1.00 85.69 103 GLN A CA 1
ATOM 794 C C . GLN A 1 103 ? -10.435 3.820 13.761 1.00 85.69 103 GLN A C 1
ATOM 796 O O . GLN A 1 103 ? -11.372 4.552 13.433 1.00 85.69 103 GLN A O 1
ATOM 801 N N . ASN A 1 104 ? -10.386 2.533 13.417 1.00 84.06 104 ASN A N 1
ATOM 802 C CA . ASN A 1 104 ? -11.441 1.869 12.653 1.00 84.06 104 ASN A CA 1
ATOM 803 C C . ASN A 1 104 ? -12.751 1.776 13.445 1.00 84.06 104 ASN A C 1
ATOM 805 O O . ASN A 1 104 ? -13.822 2.020 12.886 1.00 84.06 104 ASN A O 1
ATOM 809 N N . TRP A 1 105 ? -12.676 1.499 14.749 1.00 87.50 105 TRP A N 1
ATOM 810 C CA . TRP A 1 105 ? -13.839 1.530 15.636 1.00 87.50 105 TRP A CA 1
ATOM 811 C C . TRP A 1 105 ? -14.479 2.920 15.691 1.00 87.50 105 TRP A C 1
ATOM 813 O O . TRP A 1 105 ? -15.693 3.033 15.522 1.00 87.50 105 TRP A O 1
ATOM 823 N N . LYS A 1 106 ? -13.681 3.993 15.813 1.00 87.12 106 LYS A N 1
ATOM 824 C CA . LYS A 1 106 ? -14.188 5.378 15.783 1.00 87.12 106 LYS A CA 1
ATOM 825 C C . LYS A 1 106 ? -14.929 5.690 14.485 1.00 87.12 106 LYS A C 1
ATOM 827 O O . LYS A 1 106 ? -16.017 6.256 14.540 1.00 87.12 106 LYS A O 1
ATOM 832 N N . ARG A 1 107 ? -14.376 5.284 13.332 1.00 84.19 107 ARG A N 1
ATOM 833 C CA . ARG A 1 107 ? -15.052 5.434 12.028 1.00 84.19 107 ARG A CA 1
ATOM 834 C C . ARG A 1 107 ? -16.377 4.678 11.997 1.00 84.19 107 ARG A C 1
ATOM 836 O O . ARG A 1 107 ? -17.384 5.258 11.616 1.00 84.19 107 ARG A O 1
ATOM 843 N N . SER A 1 108 ? -16.375 3.427 12.456 1.00 83.94 108 SER A N 1
ATOM 844 C CA . SER A 1 108 ? -17.571 2.570 12.485 1.00 83.94 108 SER A CA 1
ATOM 845 C C . SER A 1 108 ? -18.672 3.126 13.402 1.00 83.94 108 SER A C 1
ATOM 847 O O . SER A 1 108 ? -19.847 2.909 13.148 1.00 83.94 108 SER A O 1
ATOM 849 N N . ASN A 1 109 ? -18.303 3.891 14.436 1.00 83.69 109 ASN A N 1
ATOM 850 C CA . ASN A 1 109 ? -19.226 4.511 15.395 1.00 83.69 109 ASN A CA 1
ATOM 851 C C . ASN A 1 109 ? -19.551 5.992 15.085 1.00 83.69 109 ASN A C 1
ATOM 853 O O . ASN A 1 109 ? -20.132 6.701 15.922 1.00 83.69 109 ASN A O 1
ATOM 857 N N . GLY A 1 110 ? -19.158 6.489 13.905 1.00 81.56 110 GLY A N 1
ATOM 858 C CA . GLY A 1 110 ? -19.427 7.864 13.468 1.00 81.56 110 GLY A CA 1
ATOM 859 C C . GLY A 1 110 ? -18.754 8.934 14.335 1.00 81.56 110 GLY A C 1
ATOM 860 O O . GLY A 1 110 ? -19.277 10.035 14.487 1.00 81.56 110 GLY A O 1
ATOM 861 N N . ILE A 1 111 ? -17.622 8.611 14.964 1.00 84.62 111 ILE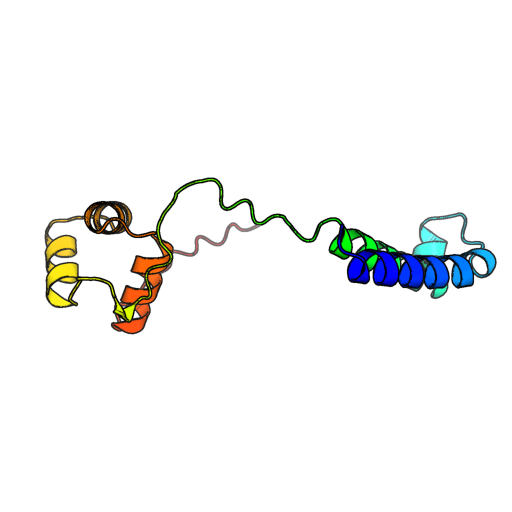 A N 1
ATOM 862 C CA . ILE A 1 111 ? -16.832 9.559 15.753 1.00 84.62 111 ILE A CA 1
ATOM 863 C C . ILE A 1 111 ? -15.863 10.247 14.792 1.00 84.62 111 ILE A C 1
ATOM 865 O O . ILE A 1 111 ? -14.894 9.639 14.331 1.00 84.62 111 ILE A O 1
ATOM 869 N N . ALA A 1 112 ? -16.153 11.507 14.457 1.00 68.62 112 ALA A N 1
ATOM 870 C CA . ALA A 1 112 ? -15.392 12.282 13.484 1.00 68.62 112 ALA A CA 1
ATOM 871 C C . ALA A 1 112 ? -13.912 12.378 13.884 1.00 68.62 112 ALA A C 1
ATOM 873 O O . ALA A 1 112 ? -13.549 12.937 14.919 1.00 68.62 112 ALA A O 1
ATOM 874 N N . ILE A 1 113 ? -13.039 11.844 13.033 1.00 64.00 113 ILE A N 1
ATOM 875 C CA . ILE A 1 113 ? -11.594 11.952 13.204 1.00 64.00 113 ILE A CA 1
ATOM 876 C C . ILE A 1 113 ? -11.171 13.222 12.474 1.00 64.00 113 ILE A C 1
ATOM 878 O O . ILE A 1 113 ? -11.032 13.211 11.251 1.00 64.00 113 ILE A O 1
ATOM 882 N N . ARG A 1 114 ? -10.949 14.321 13.203 1.00 59.38 114 ARG A N 1
ATOM 883 C CA . ARG A 1 114 ? -10.234 15.469 12.634 1.00 59.38 114 ARG A CA 1
ATOM 884 C C . ARG A 1 114 ? -8.786 15.050 12.412 1.00 59.38 114 ARG A C 1
ATOM 886 O O . ARG A 1 114 ? -7.955 15.115 13.311 1.00 59.38 114 ARG A O 1
ATOM 893 N N . THR A 1 115 ? -8.480 14.557 11.218 1.00 53.75 115 THR A N 1
ATOM 894 C CA . THR A 1 115 ? -7.091 14.394 10.804 1.00 53.75 115 THR A CA 1
ATOM 895 C C . THR A 1 115 ? -6.533 15.782 10.536 1.00 53.75 115 THR A C 1
ATOM 897 O O . THR A 1 115 ? -6.803 16.353 9.480 1.00 53.75 115 THR A O 1
ATOM 900 N N . ASN A 1 116 ? -5.743 16.318 11.465 1.00 49.44 116 ASN A N 1
ATOM 901 C CA . ASN A 1 116 ? -4.853 17.437 11.174 1.00 49.44 116 ASN A CA 1
ATOM 902 C C . ASN A 1 116 ? -3.771 16.930 10.215 1.00 49.44 116 ASN A C 1
ATOM 904 O O . ASN A 1 116 ? -2.655 16.611 10.618 1.00 49.44 116 ASN A O 1
ATOM 908 N N . ARG A 1 117 ? -4.107 16.800 8.927 1.00 48.00 117 ARG A N 1
ATOM 909 C CA . ARG A 1 117 ? -3.100 16.649 7.881 1.00 48.00 117 ARG A CA 1
ATOM 910 C C . ARG A 1 117 ? -2.365 17.982 7.805 1.00 48.00 117 ARG A C 1
ATOM 912 O O . ARG A 1 117 ? -2.751 18.853 7.031 1.00 48.00 117 ARG A O 1
ATOM 919 N N . LYS A 1 118 ? -1.301 18.148 8.596 1.00 48.03 118 LYS A N 1
ATOM 920 C CA . LYS A 1 118 ? -0.242 19.089 8.230 1.00 48.03 118 LYS A CA 1
ATOM 921 C C . LYS A 1 118 ? 0.286 18.593 6.886 1.00 48.03 118 LYS A C 1
ATOM 923 O O . LYS A 1 118 ? 0.998 17.595 6.825 1.00 48.03 118 LYS A O 1
ATOM 928 N N . ARG A 1 119 ? -0.160 19.222 5.795 1.00 42.62 119 ARG A N 1
ATOM 929 C CA . ARG A 1 119 ? 0.499 19.098 4.497 1.00 42.62 119 ARG A CA 1
ATOM 930 C C . ARG A 1 119 ? 1.923 19.599 4.719 1.00 42.62 119 ARG A C 1
ATOM 932 O O . ARG A 1 119 ? 2.122 20.801 4.854 1.00 42.62 119 ARG A O 1
ATOM 939 N N . LEU A 1 120 ? 2.881 18.681 4.817 1.00 51.50 120 LEU A N 1
ATOM 940 C CA . LEU A 1 120 ? 4.275 19.009 4.553 1.00 51.50 120 LEU A CA 1
ATOM 941 C C . LEU A 1 120 ? 4.294 19.493 3.103 1.00 51.50 120 LEU A C 1
ATOM 943 O O . LEU A 1 120 ? 4.047 18.712 2.184 1.00 51.50 120 LEU A O 1
ATOM 947 N N . LYS A 1 121 ? 4.424 20.810 2.927 1.00 41.81 121 LYS A N 1
ATOM 948 C CA . LYS A 1 121 ? 4.778 21.383 1.633 1.00 41.81 121 LYS A CA 1
ATOM 949 C C . LYS A 1 121 ? 6.200 20.895 1.352 1.00 41.81 121 LYS A C 1
ATOM 951 O O . LYS A 1 121 ? 7.068 21.088 2.201 1.00 41.81 121 LYS A O 1
ATOM 956 N N . ALA A 1 122 ? 6.348 20.164 0.250 1.00 47.44 122 ALA A N 1
ATOM 957 C CA . ALA A 1 122 ? 7.643 19.912 -0.366 1.00 47.44 122 ALA A CA 1
ATOM 958 C C . ALA A 1 122 ? 8.202 21.228 -0.915 1.00 47.44 122 ALA A C 1
ATOM 960 O O . ALA A 1 122 ? 7.365 22.096 -1.271 1.00 47.44 122 ALA A O 1
#

pLDDT: mean 78.82, std 15.52, range [41.81, 95.88]

Radius of gyration: 24.84 Å; chains: 1; bounding box: 45×44×61 Å